Protein AF-A0A7C1JCQ9-F1 (afdb_monomer_lite)

Secondary structure (DSSP, 8-state):
-EEEE-TT-SS-TT-EEEEETTEEEEE--TTTHHHHHHHHHTT--EEEEEEEE-TTS-TTTSEEEEEEE------------------

pLDDT: mean 84.91, std 15.77, range [41.16, 97.81]

Structure (mmCIF, N/CA/C/O backbone):
data_AF-A0A7C1JCQ9-F1
#
_entry.id   AF-A0A7C1JCQ9-F1
#
loop_
_atom_site.group_PDB
_atom_site.id
_atom_site.type_symbol
_atom_site.label_atom_id
_atom_site.label_alt_id
_atom_site.label_comp_id
_atom_site.label_asym_id
_atom_site.label_entity_id
_atom_site.label_seq_id
_atom_site.pdbx_PDB_ins_code
_atom_site.Cartn_x
_atom_site.Cartn_y
_atom_site.Cartn_z
_atom_site.occupancy
_atom_site.B_iso_or_equiv
_atom_site.auth_seq_id
_atom_site.auth_comp_id
_atom_site.auth_asym_id
_atom_site.auth_atom_id
_atom_site.pdbx_PDB_model_num
ATOM 1 N N . LEU A 1 1 ? 1.352 9.156 -2.401 1.00 91.62 1 LEU A N 1
ATOM 2 C CA . LEU A 1 1 ? 0.584 8.001 -2.927 1.00 91.62 1 LEU A CA 1
ATOM 3 C C . LEU A 1 1 ? -0.647 7.820 -2.059 1.00 91.62 1 LEU A C 1
ATOM 5 O O . LEU A 1 1 ? -0.562 8.078 -0.864 1.00 91.62 1 LEU A O 1
ATOM 9 N N . MET A 1 2 ? -1.759 7.380 -2.642 1.00 93.81 2 MET A N 1
ATOM 10 C CA . MET A 1 2 ? -2.975 7.037 -1.901 1.00 93.81 2 MET A CA 1
ATOM 11 C C . MET A 1 2 ? -3.134 5.517 -1.865 1.00 93.81 2 MET A C 1
ATOM 13 O O . MET A 1 2 ? -3.063 4.867 -2.910 1.00 93.81 2 MET A O 1
ATOM 17 N N . LEU A 1 3 ? -3.347 4.957 -0.674 1.00 95.06 3 LEU A N 1
ATOM 18 C CA . LEU A 1 3 ? -3.618 3.534 -0.483 1.00 95.06 3 LEU A CA 1
ATOM 19 C C . LEU A 1 3 ? -5.108 3.321 -0.217 1.00 95.06 3 LEU A C 1
ATOM 21 O O . LEU A 1 3 ? -5.711 4.051 0.568 1.00 95.06 3 LEU A O 1
ATOM 25 N N . ARG A 1 4 ? -5.704 2.310 -0.853 1.00 95.38 4 ARG A N 1
ATOM 26 C CA . ARG A 1 4 ? -7.124 1.976 -0.688 1.00 95.38 4 ARG A CA 1
ATOM 27 C C . ARG A 1 4 ? -7.304 0.477 -0.494 1.00 95.38 4 ARG A C 1
ATOM 29 O O . ARG A 1 4 ? -6.889 -0.299 -1.350 1.00 95.38 4 ARG A O 1
ATOM 36 N N . ALA A 1 5 ? -7.942 0.078 0.604 1.00 96.56 5 ALA A N 1
ATOM 37 C CA . ALA A 1 5 ? -8.358 -1.307 0.801 1.00 96.56 5 ALA A CA 1
ATOM 38 C C . ALA A 1 5 ? -9.525 -1.659 -0.140 1.00 96.56 5 ALA A C 1
ATOM 40 O O . ALA A 1 5 ? -10.460 -0.871 -0.296 1.00 96.56 5 ALA A O 1
ATOM 41 N N . GLU A 1 6 ? -9.466 -2.840 -0.750 1.00 96.62 6 GLU A N 1
ATOM 42 C CA . GLU A 1 6 ? -10.514 -3.415 -1.600 1.00 96.62 6 GLU A CA 1
ATOM 43 C C . GLU A 1 6 ? -10.979 -4.754 -0.979 1.00 96.62 6 GLU A C 1
ATOM 45 O O . GLU A 1 6 ? -10.566 -5.813 -1.449 1.00 96.62 6 GLU A O 1
ATOM 50 N N . PRO A 1 7 ? -11.791 -4.742 0.101 1.00 95.56 7 PRO A N 1
ATOM 51 C CA . PRO A 1 7 ? -12.200 -5.969 0.800 1.00 95.56 7 PRO A CA 1
ATOM 52 C C . PRO A 1 7 ? -13.048 -6.913 -0.065 1.00 95.56 7 PRO A C 1
ATOM 54 O O . PRO A 1 7 ? -13.011 -8.123 0.135 1.00 95.56 7 PRO A O 1
ATOM 57 N N . ASP A 1 8 ? -13.750 -6.364 -1.058 1.00 96.38 8 ASP A N 1
ATOM 58 C CA . ASP A 1 8 ? -14.586 -7.110 -2.005 1.00 96.38 8 ASP A CA 1
ATOM 59 C C . ASP A 1 8 ? -13.801 -7.612 -3.231 1.00 96.38 8 ASP A C 1
ATOM 61 O O . ASP A 1 8 ? -14.387 -8.061 -4.218 1.00 96.38 8 ASP A O 1
ATOM 65 N N . ASN A 1 9 ? -12.467 -7.506 -3.223 1.00 96.12 9 ASN A N 1
ATOM 66 C CA . ASN A 1 9 ? -11.649 -7.979 -4.332 1.00 96.12 9 ASN A CA 1
ATOM 67 C C . ASN A 1 9 ? -11.742 -9.518 -4.442 1.00 96.12 9 ASN A C 1
ATOM 69 O O . ASN A 1 9 ? -11.404 -10.219 -3.484 1.00 96.12 9 ASN A O 1
ATOM 73 N N . PRO A 1 10 ? -12.141 -10.069 -5.606 1.00 96.25 10 PRO A N 1
ATOM 74 C CA . PRO A 1 10 ? -12.442 -11.495 -5.750 1.00 96.25 10 PRO A CA 1
ATOM 75 C C . PRO A 1 10 ? -11.213 -12.406 -5.619 1.00 96.25 10 PRO A C 1
ATOM 77 O O . PRO A 1 10 ? -11.361 -13.608 -5.406 1.00 96.25 10 PRO A O 1
ATOM 80 N N . HIS A 1 11 ? -9.999 -11.865 -5.758 1.00 96.12 11 HIS A N 1
ATOM 81 C CA . HIS A 1 11 ? -8.757 -12.642 -5.709 1.00 96.12 11 HIS A CA 1
ATOM 82 C C . HIS A 1 11 ? -8.076 -12.596 -4.338 1.00 96.12 11 HIS A C 1
ATOM 84 O O . HIS A 1 11 ? -7.417 -13.561 -3.932 1.00 96.12 11 HIS A O 1
ATOM 90 N N . ASP A 1 12 ? -8.189 -11.464 -3.644 1.00 96.88 12 ASP A N 1
ATOM 91 C CA . ASP A 1 12 ? -7.578 -11.252 -2.338 1.00 96.88 12 ASP A CA 1
ATOM 92 C C . ASP A 1 12 ? -8.379 -10.226 -1.520 1.00 96.88 12 ASP A C 1
ATOM 94 O O . ASP A 1 12 ? -8.260 -9.030 -1.784 1.00 96.88 12 ASP A O 1
ATOM 98 N N . PRO A 1 13 ? -9.113 -10.634 -0.468 1.00 96.81 13 PRO A N 1
ATOM 99 C CA . PRO A 1 13 ? -9.867 -9.705 0.380 1.00 96.81 13 PRO A CA 1
ATOM 100 C C . PRO A 1 13 ? -8.967 -8.747 1.181 1.00 96.81 13 PRO A C 1
ATOM 102 O O . PRO A 1 13 ? -9.453 -7.850 1.866 1.00 96.81 13 PRO A O 1
ATOM 105 N N . ARG A 1 14 ? -7.639 -8.930 1.138 1.00 97.81 14 ARG A N 1
ATOM 106 C CA . ARG A 1 14 ? -6.656 -8.013 1.734 1.00 97.81 14 ARG A CA 1
ATOM 107 C C . ARG A 1 14 ? -6.000 -7.101 0.702 1.00 97.81 14 ARG A C 1
ATOM 109 O O . ARG A 1 14 ? -5.023 -6.425 1.026 1.00 97.81 14 ARG A O 1
ATOM 116 N N . ALA A 1 15 ? -6.509 -7.071 -0.529 1.00 97.62 15 ALA A N 1
ATOM 117 C CA . ALA A 1 15 ? -5.972 -6.235 -1.587 1.00 97.62 15 ALA A CA 1
ATOM 118 C C . ALA A 1 15 ? -5.934 -4.761 -1.157 1.00 97.62 15 ALA A C 1
ATOM 120 O O . ALA A 1 15 ? -6.923 -4.185 -0.701 1.00 97.62 15 ALA A O 1
ATOM 121 N N . VAL A 1 16 ? -4.762 -4.147 -1.321 1.00 97.06 16 VAL A N 1
ATOM 122 C CA . VAL A 1 16 ? -4.560 -2.713 -1.117 1.00 97.06 16 VAL A CA 1
ATOM 123 C C . VAL A 1 16 ? -4.068 -2.131 -2.428 1.00 97.06 16 VAL A C 1
ATOM 125 O O . VAL A 1 16 ? -2.943 -2.408 -2.850 1.00 97.06 16 VAL A O 1
ATOM 128 N N . ALA A 1 17 ? -4.925 -1.363 -3.089 1.00 95.56 17 ALA A N 1
ATOM 129 C CA . ALA A 1 17 ? -4.596 -0.678 -4.326 1.00 95.56 17 ALA A CA 1
ATOM 130 C C . ALA A 1 17 ? -3.798 0.600 -4.037 1.00 95.56 17 ALA A C 1
ATOM 132 O O . ALA A 1 17 ? -4.092 1.333 -3.089 1.00 95.56 17 ALA A O 1
ATOM 133 N N . VAL A 1 18 ? -2.795 0.862 -4.873 1.00 93.94 18 VAL A N 1
ATOM 134 C CA . VAL A 1 18 ? -1.904 2.022 -4.777 1.00 93.94 18 VAL A CA 1
ATOM 135 C C . VAL A 1 18 ? -2.201 2.975 -5.928 1.00 93.94 18 VAL A C 1
ATOM 137 O O . VAL A 1 18 ? -2.205 2.571 -7.093 1.00 93.94 18 VAL A O 1
ATOM 140 N N . TYR A 1 19 ? -2.423 4.247 -5.604 1.00 93.62 19 TYR A N 1
ATOM 141 C CA . TYR A 1 19 ? -2.753 5.297 -6.564 1.00 93.62 19 TYR A CA 1
ATOM 142 C C . TYR A 1 19 ? -1.764 6.468 -6.511 1.00 93.62 19 TYR A C 1
ATOM 144 O O . TYR A 1 19 ? -1.305 6.881 -5.439 1.00 93.62 19 TYR A O 1
ATOM 152 N N . SER A 1 20 ? -1.502 7.050 -7.681 1.00 90.00 20 SER A N 1
ATOM 153 C CA . SER A 1 20 ? -0.902 8.375 -7.851 1.00 90.00 20 SER A CA 1
ATOM 154 C C . SER A 1 20 ? -1.927 9.294 -8.513 1.00 90.00 20 SER A C 1
ATOM 156 O O . SER A 1 20 ? -2.263 9.135 -9.688 1.00 90.00 20 SER A O 1
ATOM 158 N N . GLY A 1 21 ? -2.507 10.210 -7.734 1.00 90.25 21 GLY A N 1
ATOM 159 C CA . GLY A 1 21 ? -3.676 10.973 -8.170 1.00 90.25 21 GLY A CA 1
ATOM 160 C C . GLY A 1 21 ? -4.824 10.037 -8.567 1.00 90.25 21 GLY A C 1
ATOM 161 O O . GLY A 1 21 ? -5.309 9.262 -7.747 1.00 90.25 21 GLY A O 1
ATOM 162 N N . ARG A 1 22 ? -5.241 10.092 -9.837 1.00 93.19 22 ARG A N 1
ATOM 163 C CA . ARG A 1 22 ? -6.294 9.220 -10.395 1.00 93.19 22 ARG A CA 1
ATOM 164 C C . ARG A 1 22 ? -5.756 7.928 -11.019 1.00 93.19 22 ARG A C 1
ATOM 166 O O . ARG A 1 22 ? -6.547 7.080 -11.421 1.00 93.19 22 ARG A O 1
ATOM 173 N N . HIS A 1 23 ? -4.438 7.779 -11.133 1.00 92.00 23 HIS A N 1
ATOM 174 C CA . HIS A 1 23 ? -3.822 6.650 -11.819 1.00 92.00 23 HIS A CA 1
ATOM 175 C C . HIS A 1 23 ? -3.532 5.509 -10.839 1.00 92.00 23 HIS A C 1
ATOM 177 O O . HIS A 1 23 ? -2.867 5.716 -9.822 1.00 92.00 23 HIS A O 1
ATOM 183 N N . LYS A 1 24 ? -4.026 4.304 -11.140 1.00 92.06 24 LYS A N 1
ATOM 184 C CA . LYS A 1 24 ? -3.749 3.095 -10.355 1.00 92.06 24 LYS A CA 1
ATOM 185 C C . LYS A 1 24 ? -2.381 2.550 -10.754 1.00 92.06 24 LYS A C 1
ATOM 187 O O . LYS A 1 24 ? -2.206 2.123 -11.886 1.00 92.06 24 LYS A O 1
ATOM 192 N N . LEU A 1 25 ? -1.435 2.555 -9.819 1.00 89.50 25 LEU A N 1
ATOM 193 C CA . LEU A 1 25 ? -0.090 2.010 -10.035 1.00 89.50 25 LEU A CA 1
ATOM 194 C C . LEU A 1 25 ? -0.057 0.486 -9.885 1.00 89.50 25 LEU A C 1
ATOM 196 O O . LEU A 1 25 ? 0.811 -0.171 -10.443 1.00 89.50 25 LEU A O 1
ATOM 200 N N . GLY A 1 26 ? -0.996 -0.076 -9.120 1.00 91.62 26 GLY A N 1
ATOM 201 C CA . GLY A 1 26 ? -1.085 -1.513 -8.891 1.00 91.62 26 GLY A CA 1
ATOM 202 C C . GLY A 1 26 ? -1.536 -1.831 -7.475 1.00 91.62 26 GLY A C 1
ATOM 203 O O . GLY A 1 26 ? -2.385 -1.136 -6.911 1.00 91.62 26 GLY A O 1
ATOM 204 N N . TYR A 1 27 ? -0.961 -2.890 -6.913 1.00 93.69 27 TYR A N 1
ATOM 205 C CA . TYR A 1 27 ? -1.299 -3.407 -5.593 1.00 93.69 27 TYR A CA 1
ATOM 206 C C . TYR A 1 27 ? -0.067 -3.534 -4.706 1.00 93.69 27 TYR A C 1
ATOM 208 O O . TYR A 1 27 ? 1.029 -3.838 -5.176 1.00 93.69 27 TYR A O 1
ATOM 216 N N . VAL A 1 28 ? -0.269 -3.378 -3.399 1.00 92.81 28 VAL A N 1
ATOM 217 C CA . VAL A 1 28 ? 0.719 -3.813 -2.411 1.00 92.81 28 VAL A CA 1
ATOM 218 C C . VAL A 1 28 ? 0.901 -5.332 -2.541 1.00 92.81 28 VAL A C 1
ATOM 220 O O . VAL A 1 28 ? -0.100 -6.055 -2.571 1.00 92.81 28 VAL A O 1
ATOM 223 N N . PRO A 1 29 ? 2.145 -5.849 -2.561 1.00 91.94 29 PRO A N 1
ATOM 224 C CA . PRO A 1 29 ? 2.396 -7.283 -2.622 1.00 91.94 29 PRO A CA 1
ATOM 225 C C . PRO A 1 29 ? 1.636 -8.059 -1.541 1.00 91.94 29 PRO A C 1
ATOM 227 O O . PRO A 1 29 ? 1.678 -7.698 -0.362 1.00 91.94 2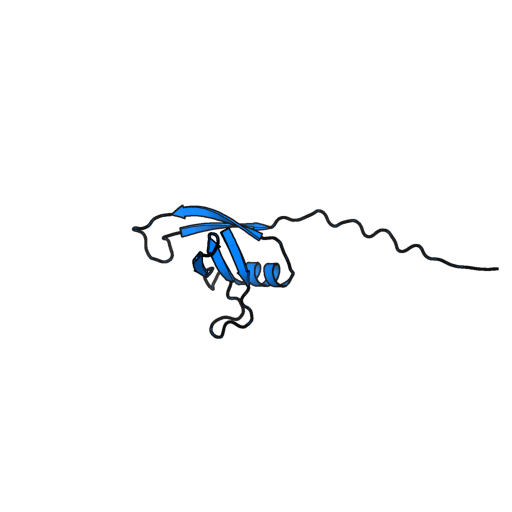9 PRO A O 1
ATOM 230 N N . ARG A 1 30 ? 1.014 -9.179 -1.929 1.00 93.75 30 ARG A N 1
ATOM 231 C CA . ARG A 1 30 ? 0.145 -10.000 -1.062 1.00 93.75 30 ARG A CA 1
ATOM 232 C C . ARG A 1 30 ? 0.779 -10.382 0.278 1.00 93.75 30 ARG A C 1
ATOM 234 O O . A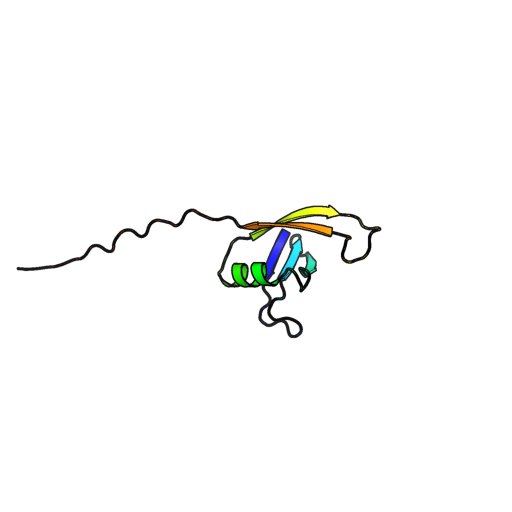RG A 1 30 ? 0.125 -10.364 1.311 1.00 93.75 30 ARG A O 1
ATOM 241 N N . ARG A 1 31 ? 2.085 -10.661 0.289 1.00 92.88 31 ARG A N 1
ATOM 242 C CA . ARG A 1 31 ? 2.840 -11.001 1.511 1.00 92.88 31 ARG A CA 1
ATOM 243 C C . ARG A 1 31 ? 2.987 -9.842 2.513 1.00 92.88 31 ARG A C 1
ATOM 245 O O . ARG A 1 31 ? 3.313 -10.090 3.665 1.00 92.88 31 ARG A O 1
ATOM 252 N N . LYS A 1 32 ? 2.782 -8.591 2.082 1.00 91.62 32 LYS A N 1
ATOM 253 C CA . LYS A 1 32 ? 2.953 -7.367 2.890 1.00 91.62 32 LYS A CA 1
ATOM 254 C C . LYS A 1 32 ? 1.638 -6.614 3.148 1.00 91.62 32 LYS A C 1
ATOM 256 O O . LYS A 1 32 ? 1.626 -5.679 3.940 1.00 91.62 32 LYS A O 1
ATOM 261 N N . ASN A 1 33 ? 0.533 -6.994 2.501 1.00 95.44 33 ASN A N 1
ATOM 262 C CA . ASN A 1 33 ? -0.700 -6.198 2.518 1.00 95.44 33 ASN A CA 1
ATOM 263 C C . ASN A 1 33 ? -1.547 -6.347 3.796 1.00 95.44 33 ASN A C 1
ATOM 265 O O . ASN A 1 33 ? -2.375 -5.482 4.065 1.00 95.44 33 ASN A O 1
ATOM 269 N N . ALA A 1 34 ? -1.335 -7.392 4.603 1.00 96.19 34 ALA A N 1
ATOM 270 C CA . ALA A 1 34 ? -2.243 -7.743 5.697 1.00 96.19 34 ALA A CA 1
ATOM 271 C C . ALA A 1 34 ? -2.393 -6.637 6.757 1.00 96.19 34 ALA A C 1
ATOM 273 O O . ALA A 1 34 ? -3.511 -6.326 7.170 1.00 96.19 34 ALA A O 1
ATOM 274 N N . VAL A 1 35 ? -1.281 -6.023 7.174 1.00 95.25 35 VAL A N 1
ATOM 275 C CA . VAL A 1 35 ? -1.289 -4.937 8.170 1.00 95.25 35 VAL A CA 1
ATOM 276 C C . VAL A 1 35 ? -1.957 -3.687 7.596 1.00 95.25 35 VAL A C 1
ATOM 278 O O . VAL A 1 35 ? -2.848 -3.123 8.227 1.00 95.25 35 VAL A O 1
ATOM 281 N N . LEU A 1 36 ? -1.586 -3.298 6.373 1.00 95.56 36 LEU A N 1
ATOM 282 C CA . LEU A 1 36 ? -2.143 -2.122 5.700 1.00 95.56 36 LEU A CA 1
ATOM 283 C C . LEU A 1 36 ? -3.646 -2.262 5.455 1.00 95.56 36 LEU A C 1
ATOM 285 O O . LEU A 1 36 ? -4.398 -1.339 5.747 1.00 95.56 36 LEU A O 1
ATOM 289 N N . SER A 1 37 ? -4.092 -3.425 4.976 1.00 96.94 37 SER A N 1
ATOM 290 C CA . SER A 1 37 ? -5.508 -3.722 4.751 1.00 96.94 37 SER A CA 1
ATOM 291 C C . SER A 1 37 ? -6.323 -3.533 6.029 1.00 96.94 37 SER A C 1
ATOM 293 O O . SER A 1 37 ? -7.331 -2.827 6.014 1.00 96.94 37 SER A O 1
ATOM 295 N N . ARG A 1 38 ? -5.851 -4.085 7.155 1.00 95.44 38 ARG A N 1
ATOM 296 C CA . ARG A 1 38 ? -6.530 -3.951 8.449 1.00 95.44 38 ARG A CA 1
ATOM 297 C C . ARG A 1 38 ? -6.586 -2.502 8.930 1.00 95.44 38 ARG A C 1
ATOM 299 O O . ARG A 1 38 ? -7.639 -2.070 9.385 1.00 95.44 38 ARG A O 1
ATOM 306 N N . LEU A 1 39 ? -5.477 -1.770 8.845 1.00 94.50 39 LEU A N 1
ATOM 307 C CA . LEU A 1 39 ? -5.416 -0.372 9.276 1.00 94.50 39 LEU A CA 1
ATOM 308 C C . LEU A 1 39 ? -6.347 0.510 8.433 1.00 94.50 39 LEU A C 1
ATOM 310 O O . LEU A 1 39 ? -7.154 1.256 8.983 1.00 94.50 39 LEU A O 1
ATOM 314 N N . LEU A 1 40 ? -6.307 0.370 7.107 1.00 94.44 40 LEU A N 1
ATOM 315 C CA . LEU A 1 40 ? -7.188 1.109 6.199 1.00 94.44 40 LEU A CA 1
ATOM 316 C C . LEU A 1 40 ? -8.666 0.772 6.437 1.00 94.44 40 LEU A C 1
ATOM 318 O O . LEU A 1 40 ? -9.500 1.673 6.436 1.00 94.44 40 LEU A O 1
ATOM 322 N N . ALA A 1 41 ? -8.995 -0.495 6.708 1.00 91.94 41 ALA A N 1
ATOM 323 C CA . ALA A 1 41 ? -10.356 -0.902 7.062 1.00 91.94 41 ALA A CA 1
ATOM 324 C C . ALA A 1 41 ? -10.855 -0.268 8.376 1.00 91.94 41 ALA A C 1
ATOM 326 O O . ALA A 1 41 ? -12.057 -0.111 8.563 1.00 91.94 41 ALA A O 1
ATOM 327 N N . GLN A 1 42 ? -9.947 0.124 9.273 1.00 92.00 42 GLN A N 1
ATOM 328 C CA . GLN A 1 42 ? -10.257 0.835 10.519 1.00 92.00 42 GLN A CA 1
ATOM 329 C C . GLN A 1 42 ? -10.294 2.364 10.350 1.00 92.00 42 GLN A C 1
ATOM 331 O O . GLN A 1 42 ? -10.472 3.081 11.332 1.00 92.00 42 GLN A O 1
ATOM 336 N N . GLY A 1 43 ? -10.133 2.873 9.125 1.00 91.12 43 GLY A N 1
ATOM 337 C CA . GLY A 1 43 ? -10.120 4.309 8.842 1.00 91.12 43 GLY A CA 1
ATOM 338 C C . GLY A 1 43 ? -8.785 4.992 9.141 1.00 91.12 43 GLY A C 1
ATOM 339 O O . GLY A 1 43 ? -8.746 6.213 9.273 1.00 91.12 43 GLY A O 1
ATOM 340 N N . ALA A 1 44 ? -7.693 4.231 9.259 1.00 91.69 44 ALA A N 1
ATOM 341 C CA . ALA A 1 44 ? -6.37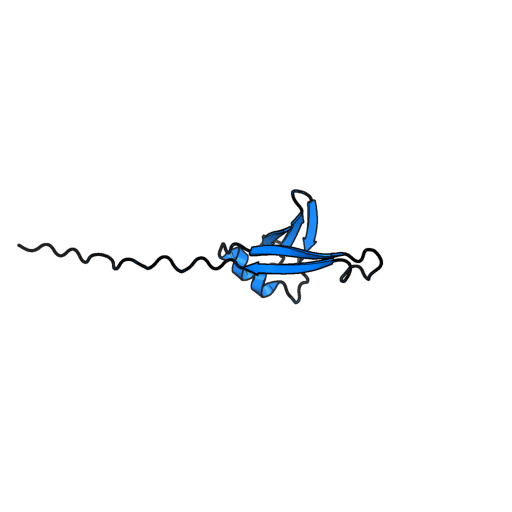1 4.801 9.472 1.00 91.69 44 ALA A CA 1
ATOM 342 C C . ALA A 1 44 ? -5.923 5.660 8.278 1.00 91.69 44 ALA A C 1
ATOM 344 O O . ALA A 1 44 ? -6.046 5.250 7.120 1.00 91.69 44 ALA A O 1
ATOM 345 N N . ALA A 1 45 ? -5.343 6.824 8.569 1.00 90.44 45 ALA A N 1
ATOM 346 C CA . ALA A 1 45 ? -4.712 7.677 7.572 1.00 90.44 45 ALA A CA 1
ATOM 347 C C . ALA A 1 45 ? -3.283 7.184 7.307 1.00 90.44 45 ALA A C 1
ATOM 349 O O . ALA A 1 45 ? -2.394 7.336 8.145 1.00 90.44 45 ALA A O 1
ATOM 350 N N . ILE A 1 46 ? -3.075 6.555 6.149 1.00 93.12 46 ILE A N 1
ATOM 351 C CA . ILE A 1 46 ? -1.763 6.063 5.725 1.00 93.12 46 ILE A CA 1
ATOM 352 C C . ILE A 1 46 ? -1.282 6.892 4.541 1.00 93.12 46 ILE A C 1
ATOM 354 O O . ILE A 1 46 ? -1.910 6.896 3.477 1.00 93.12 46 ILE A O 1
ATOM 358 N N . GLU A 1 47 ? -0.145 7.552 4.714 1.00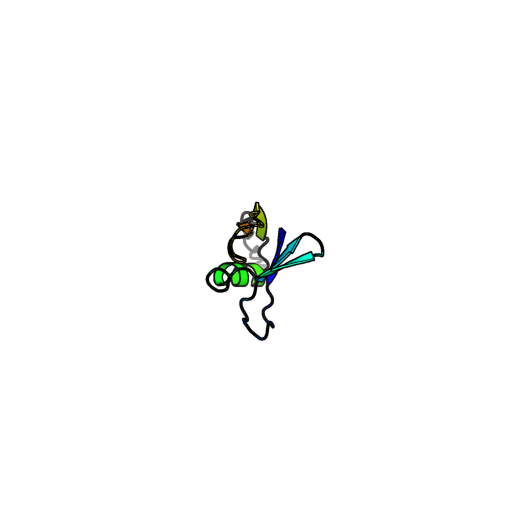 91.56 47 GLU A N 1
ATOM 359 C CA . GLU A 1 47 ? 0.554 8.245 3.643 1.00 91.56 47 GLU A CA 1
ATOM 360 C C . GLU A 1 47 ? 1.519 7.278 2.954 1.00 91.56 47 GLU A C 1
ATOM 362 O O . GLU A 1 47 ? 2.306 6.598 3.607 1.00 91.56 47 GLU A O 1
ATOM 367 N N . GLY A 1 48 ? 1.472 7.202 1.623 1.00 92.19 48 GLY A N 1
ATOM 368 C CA . GLY A 1 48 ? 2.465 6.451 0.859 1.00 92.19 48 GLY A CA 1
ATOM 369 C C . GLY A 1 48 ? 3.460 7.369 0.157 1.00 92.19 48 GLY A C 1
ATOM 370 O O . GLY A 1 48 ? 3.050 8.329 -0.503 1.00 92.19 48 GLY A O 1
ATOM 371 N N . ARG A 1 49 ? 4.748 7.033 0.182 1.00 91.75 49 ARG A N 1
ATOM 372 C CA . ARG A 1 49 ? 5.809 7.768 -0.520 1.00 91.75 49 ARG A CA 1
ATOM 373 C C . ARG A 1 49 ? 6.621 6.829 -1.403 1.00 91.75 49 ARG A C 1
ATOM 375 O O . ARG A 1 49 ? 6.976 5.740 -0.976 1.00 91.75 49 ARG A O 1
ATOM 382 N N . VAL A 1 50 ? 6.927 7.252 -2.629 1.00 90.81 50 VAL A N 1
ATOM 383 C CA . VAL A 1 50 ? 7.897 6.544 -3.479 1.00 90.81 50 VAL A CA 1
ATOM 384 C C . VAL A 1 50 ? 9.298 6.897 -2.990 1.00 90.81 50 VAL A C 1
ATOM 386 O O . VAL A 1 50 ? 9.629 8.079 -2.887 1.00 90.81 50 VAL A O 1
ATOM 389 N N . LEU A 1 51 ? 10.098 5.880 -2.685 1.00 90.75 51 LEU A N 1
ATOM 390 C CA . LEU A 1 51 ? 11.503 6.017 -2.308 1.00 90.75 51 LEU A CA 1
ATOM 391 C C . LEU A 1 51 ? 12.411 5.916 -3.535 1.00 90.75 51 LEU A C 1
ATOM 393 O O . LEU A 1 51 ? 13.343 6.703 -3.679 1.00 90.75 51 LEU A O 1
ATOM 397 N N . ALA A 1 52 ? 12.114 4.980 -4.437 1.00 89.31 52 ALA A N 1
ATOM 398 C CA . ALA A 1 52 ? 12.859 4.788 -5.672 1.00 89.31 52 ALA A CA 1
ATOM 399 C C . ALA A 1 52 ? 11.960 4.234 -6.781 1.00 89.31 52 ALA A C 1
ATOM 401 O O . ALA A 1 52 ? 11.009 3.494 -6.520 1.00 89.31 52 ALA A O 1
ATOM 402 N N . ALA A 1 53 ? 12.300 4.570 -8.023 1.00 89.44 53 ALA A N 1
ATOM 403 C CA . ALA A 1 53 ? 11.748 3.950 -9.217 1.00 89.44 53 ALA A CA 1
ATOM 404 C C . ALA A 1 53 ? 12.907 3.455 -10.088 1.00 89.44 53 ALA A C 1
ATOM 406 O O . ALA A 1 53 ? 13.838 4.213 -10.359 1.00 89.44 53 ALA A O 1
ATOM 407 N N . ARG A 1 54 ? 12.860 2.184 -10.485 1.00 91.69 54 ARG A N 1
ATOM 408 C CA . ARG A 1 54 ? 13.879 1.496 -11.290 1.00 91.69 54 ARG A CA 1
ATOM 409 C C . ARG A 1 54 ? 13.180 0.830 -12.483 1.00 91.69 54 ARG A C 1
ATOM 411 O O . ARG A 1 54 ? 12.829 -0.342 -12.384 1.00 91.69 54 ARG A O 1
ATOM 418 N N . PRO A 1 55 ? 12.892 1.568 -13.568 1.00 88.19 55 PRO A N 1
ATOM 419 C CA . PRO A 1 55 ? 12.103 1.056 -14.694 1.00 88.19 55 PRO A CA 1
ATOM 420 C C . PRO A 1 55 ? 12.672 -0.210 -15.346 1.00 88.19 55 PRO A C 1
ATOM 422 O O . PRO A 1 55 ? 11.924 -0.988 -15.929 1.00 88.19 55 PRO A O 1
ATOM 425 N N . GLU A 1 56 ? 13.983 -0.413 -15.240 1.00 92.94 56 GLU A N 1
ATOM 426 C CA . GLU A 1 56 ? 14.714 -1.538 -15.824 1.00 92.94 56 GLU A CA 1
ATOM 427 C C . GLU A 1 56 ? 14.792 -2.763 -14.895 1.00 92.94 56 GLU A C 1
ATOM 429 O O . GLU A 1 56 ? 15.314 -3.800 -15.301 1.00 92.94 56 GLU A O 1
ATOM 434 N N . ALA A 1 57 ? 14.313 -2.655 -13.651 1.00 89.62 57 ALA A N 1
ATOM 435 C CA . ALA A 1 57 ? 14.281 -3.768 -12.705 1.00 89.62 57 ALA A CA 1
ATOM 436 C C . ALA A 1 57 ? 13.128 -4.739 -13.011 1.00 89.62 57 ALA A C 1
ATOM 438 O O . ALA A 1 57 ? 12.212 -4.434 -13.779 1.00 89.62 57 ALA A O 1
ATOM 439 N N . ASP A 1 58 ? 13.135 -5.898 -12.351 1.00 85.19 58 ASP A N 1
ATOM 440 C CA . ASP A 1 58 ? 12.008 -6.825 -12.410 1.00 85.19 58 ASP A CA 1
ATOM 441 C C . ASP A 1 58 ? 10.697 -6.120 -12.007 1.00 85.19 58 ASP A C 1
ATOM 443 O O . ASP A 1 58 ? 10.714 -5.264 -11.117 1.00 85.19 58 ASP A O 1
ATOM 447 N N . PRO A 1 59 ? 9.531 -6.487 -12.582 1.00 78.56 59 PRO A N 1
ATOM 448 C CA . PRO A 1 59 ? 8.262 -5.774 -12.366 1.00 78.56 59 PRO A CA 1
ATOM 449 C C . PRO A 1 59 ? 7.889 -5.524 -10.899 1.00 78.56 59 PRO A C 1
ATOM 451 O O . PRO A 1 59 ? 7.254 -4.528 -10.559 1.00 78.56 59 PRO A O 1
ATOM 454 N N . TRP A 1 60 ? 8.297 -6.430 -10.014 1.00 75.19 60 TRP A N 1
ATOM 455 C CA . TRP A 1 60 ? 8.036 -6.395 -8.571 1.00 75.19 60 TRP A CA 1
ATOM 456 C C . TRP A 1 60 ? 9.022 -5.524 -7.778 1.00 75.19 60 TRP A C 1
ATOM 458 O O . TRP A 1 60 ? 8.801 -5.292 -6.589 1.00 75.19 60 TRP A O 1
ATOM 468 N N . GLU A 1 61 ? 10.094 -5.067 -8.418 1.00 82.44 61 GLU A N 1
ATOM 469 C CA . GLU A 1 61 ? 11.176 -4.254 -7.852 1.00 82.44 61 GLU A CA 1
ATOM 470 C C . GLU A 1 61 ? 11.269 -2.866 -8.501 1.00 82.44 61 GLU A C 1
ATOM 472 O O . GLU A 1 61 ? 12.038 -2.018 -8.043 1.00 82.44 61 GLU A O 1
ATOM 477 N N . MET A 1 62 ? 10.452 -2.607 -9.530 1.00 87.81 62 MET A N 1
ATOM 478 C CA . MET A 1 62 ? 10.421 -1.331 -10.246 1.00 87.81 62 MET A CA 1
ATOM 479 C C . MET A 1 62 ? 10.076 -0.141 -9.352 1.00 87.81 62 MET A C 1
ATOM 481 O O . MET A 1 62 ? 10.468 0.981 -9.661 1.00 87.81 62 MET A O 1
ATOM 485 N N . VAL A 1 63 ? 9.330 -0.352 -8.264 1.00 87.31 63 VAL A N 1
ATOM 486 C CA . VAL A 1 63 ? 8.925 0.719 -7.350 1.00 87.31 63 VAL A CA 1
ATOM 487 C C . VAL A 1 63 ? 9.193 0.309 -5.913 1.00 87.31 63 VAL A C 1
ATOM 489 O O . VAL A 1 63 ? 8.615 -0.646 -5.394 1.00 87.31 63 VAL A O 1
ATOM 492 N N . GLU A 1 64 ? 10.024 1.099 -5.248 1.00 89.31 64 GLU A N 1
ATOM 493 C CA . GLU A 1 64 ? 10.227 1.040 -3.811 1.00 89.31 64 GLU A CA 1
ATOM 494 C C . GLU A 1 64 ? 9.389 2.138 -3.159 1.00 89.31 64 GLU A C 1
ATOM 496 O O . GLU A 1 64 ? 9.470 3.308 -3.543 1.00 89.31 64 GLU A O 1
ATOM 501 N N . ALA A 1 65 ? 8.554 1.767 -2.191 1.00 89.88 65 ALA A N 1
ATOM 502 C CA . ALA A 1 65 ? 7.658 2.696 -1.524 1.00 89.88 65 ALA A CA 1
ATOM 503 C C . ALA A 1 65 ? 7.573 2.420 -0.024 1.00 89.88 65 ALA A C 1
ATOM 505 O O . ALA A 1 65 ? 7.608 1.271 0.421 1.00 89.88 65 ALA A O 1
ATOM 506 N N . GLU A 1 66 ? 7.401 3.497 0.728 1.00 93.06 66 GLU A N 1
ATOM 507 C CA . GLU A 1 66 ? 7.130 3.497 2.157 1.00 93.06 66 GLU A CA 1
ATOM 508 C C . GLU A 1 66 ? 5.656 3.828 2.403 1.00 93.06 66 GLU A C 1
ATOM 510 O O . GLU A 1 66 ? 5.045 4.589 1.647 1.00 93.06 66 GLU A O 1
ATOM 515 N N . ALA A 1 67 ? 5.087 3.242 3.456 1.00 91.06 67 ALA A N 1
ATOM 516 C CA . ALA A 1 67 ? 3.750 3.547 3.942 1.00 91.06 67 ALA A CA 1
ATOM 517 C C . ALA A 1 67 ? 3.842 3.940 5.420 1.00 91.06 67 ALA A C 1
ATOM 519 O O . ALA A 1 67 ? 4.201 3.112 6.259 1.00 91.06 67 ALA A O 1
ATOM 520 N N . THR A 1 68 ? 3.494 5.185 5.722 1.00 92.19 68 THR A N 1
ATOM 521 C CA . THR A 1 68 ? 3.603 5.779 7.053 1.00 92.19 68 THR A CA 1
ATOM 522 C C . THR A 1 68 ? 2.211 6.012 7.616 1.00 92.19 68 THR A C 1
ATOM 524 O O . THR A 1 68 ? 1.340 6.56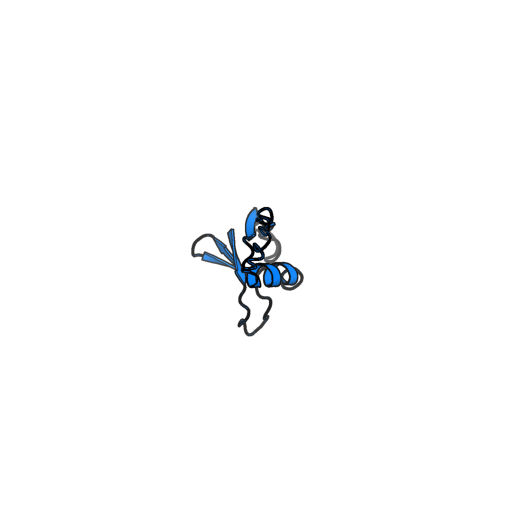5 6.949 1.00 92.19 68 THR A O 1
ATOM 527 N N . LEU A 1 69 ? 1.990 5.562 8.847 1.00 89.81 69 LEU A N 1
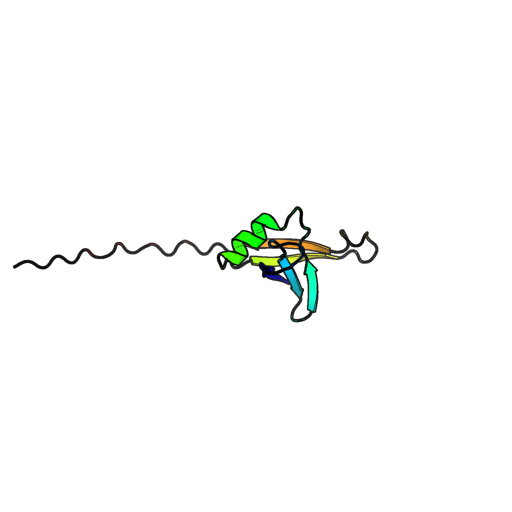ATOM 528 C CA . LEU A 1 69 ? 0.753 5.800 9.579 1.00 89.81 69 LEU A CA 1
ATOM 529 C C . LEU A 1 69 ? 0.881 7.096 10.378 1.00 89.81 69 LEU A C 1
ATOM 531 O O . LEU A 1 69 ? 1.764 7.202 11.230 1.00 89.81 69 LEU A O 1
ATOM 535 N N . GLU A 1 70 ? -0.032 8.039 10.164 1.00 83.00 70 GLU A N 1
ATOM 536 C CA . GLU A 1 70 ? -0.167 9.174 11.071 1.00 83.00 70 GLU A CA 1
ATOM 537 C C . GLU A 1 70 ? -0.976 8.738 12.300 1.00 83.00 70 GLU A C 1
ATOM 539 O O . GLU A 1 70 ? -2.162 8.412 12.213 1.00 83.00 70 GLU A O 1
ATOM 544 N N . VAL A 1 71 ? -0.328 8.709 13.464 1.00 79.25 71 VAL A N 1
ATOM 545 C CA . VAL A 1 71 ? -1.003 8.440 14.735 1.00 79.25 71 VAL A CA 1
ATOM 546 C C . VAL A 1 71 ? -1.332 9.778 15.377 1.00 79.25 71 VAL A C 1
ATOM 548 O O . VAL A 1 71 ? -0.505 10.367 16.071 1.00 79.25 71 VAL A O 1
ATOM 551 N N . ALA A 1 72 ? -2.555 10.263 15.155 1.00 70.69 72 ALA A N 1
ATOM 552 C CA . ALA A 1 72 ? -3.068 11.364 15.956 1.00 70.69 72 ALA A CA 1
ATOM 553 C C . ALA A 1 72 ? -3.063 10.928 17.435 1.00 70.69 72 ALA A C 1
ATOM 555 O O . ALA A 1 72 ? -3.503 9.810 17.736 1.00 70.69 72 ALA A O 1
ATOM 556 N N . PRO A 1 73 ? -2.585 11.767 18.372 1.00 61.34 73 PRO A N 1
ATOM 557 C CA . PRO A 1 73 ? -2.661 11.434 19.785 1.00 61.34 73 PRO A CA 1
ATOM 558 C C . PRO A 1 73 ? -4.124 11.166 20.137 1.00 61.34 73 PRO A C 1
ATOM 560 O O . PRO A 1 73 ? -5.016 11.909 19.713 1.00 61.34 73 PRO A O 1
ATOM 563 N N . ALA A 1 74 ? -4.375 10.081 20.875 1.00 61.34 74 ALA A N 1
ATOM 564 C CA . ALA A 1 74 ? -5.714 9.731 21.321 1.00 61.34 74 ALA A CA 1
ATOM 565 C C . ALA A 1 74 ? -6.322 10.960 22.004 1.00 61.34 74 ALA A C 1
ATOM 567 O O . ALA A 1 74 ? -5.846 11.385 23.058 1.00 61.34 74 ALA A O 1
ATOM 568 N N . ARG A 1 75 ? -7.339 11.573 21.382 1.00 60.91 75 ARG A N 1
ATOM 569 C CA . ARG A 1 75 ? -8.103 12.635 22.035 1.00 60.91 75 ARG A CA 1
ATOM 570 C C . ARG A 1 75 ? -8.622 12.035 23.333 1.00 60.91 75 ARG A C 1
ATOM 572 O O . ARG A 1 75 ? -9.389 11.075 23.292 1.00 60.91 75 ARG A O 1
ATOM 579 N N . GLY A 1 76 ? -8.121 12.549 24.456 1.00 54.16 76 GLY A N 1
ATOM 580 C CA . GLY A 1 76 ? -8.442 12.044 25.780 1.00 54.16 76 GLY A CA 1
ATOM 581 C C . GLY A 1 76 ? -9.950 11.914 25.919 1.00 54.16 76 GLY A C 1
ATOM 582 O O . GLY A 1 76 ? -10.690 12.859 25.645 1.00 54.16 76 GLY A O 1
ATOM 583 N N . SER A 1 77 ? -10.409 10.731 26.316 1.00 55.22 77 SER A N 1
ATOM 584 C CA . SER A 1 77 ? -11.770 10.560 26.795 1.00 55.22 77 SER A CA 1
ATOM 585 C C . SER A 1 77 ? -11.948 11.506 27.980 1.00 55.22 77 SER A C 1
ATOM 587 O O . SER A 1 77 ? -11.407 11.254 29.059 1.00 55.22 77 SER A O 1
ATOM 589 N N . ALA A 1 78 ? -12.672 12.609 27.794 1.00 58.06 78 ALA A N 1
ATOM 590 C CA . ALA A 1 78 ? -13.197 13.349 28.929 1.00 58.06 78 ALA A CA 1
ATOM 591 C C . ALA A 1 78 ? -14.050 12.359 29.743 1.00 58.06 78 ALA A C 1
ATOM 593 O O . ALA A 1 78 ? -14.868 11.647 29.147 1.00 58.06 78 ALA A O 1
ATOM 594 N N . PRO A 1 79 ? -13.853 12.236 31.067 1.00 51.06 79 PRO A N 1
ATOM 595 C CA . PRO A 1 79 ? -14.676 11.343 31.862 1.00 51.06 79 PRO A CA 1
ATOM 596 C C . PRO A 1 79 ? -16.124 11.816 31.741 1.00 51.06 79 PRO A C 1
ATOM 598 O O . PRO A 1 79 ? -16.424 12.985 31.984 1.00 51.06 79 PRO A O 1
ATOM 601 N N . ALA A 1 80 ? -17.012 10.908 31.331 1.00 58.19 80 ALA A N 1
ATOM 602 C CA . ALA A 1 80 ? -18.444 11.147 31.313 1.00 58.19 80 ALA A CA 1
ATOM 603 C C . ALA A 1 80 ? -18.863 11.648 32.701 1.00 58.19 80 ALA A C 1
ATOM 605 O O . ALA A 1 80 ? -18.786 10.912 33.690 1.00 58.19 80 ALA A O 1
ATOM 606 N N . GLY A 1 81 ? -19.246 12.926 32.767 1.00 49.53 81 GLY A N 1
ATOM 607 C CA . GLY A 1 81 ? -19.766 13.551 33.969 1.00 49.53 81 GLY A CA 1
ATOM 608 C C . GLY A 1 81 ? -20.934 12.721 34.474 1.00 49.53 81 GLY A C 1
ATOM 609 O O . GLY A 1 81 ? -21.974 12.620 33.825 1.00 49.53 81 GLY A O 1
ATOM 610 N N . ARG A 1 82 ? -20.741 12.081 35.626 1.00 52.72 82 ARG A N 1
ATOM 611 C CA . ARG A 1 82 ? -21.800 11.370 36.328 1.00 52.72 82 ARG A CA 1
ATOM 612 C C . ARG A 1 82 ? -22.741 12.432 36.891 1.00 52.72 82 ARG A C 1
ATOM 614 O O . ARG A 1 82 ? -22.535 12.933 37.991 1.00 52.72 82 ARG A O 1
ATOM 621 N N . GLY A 1 83 ? -23.762 12.789 36.119 1.00 50.53 83 GLY A N 1
ATOM 622 C CA . GLY A 1 83 ? -24.942 13.434 36.666 1.00 50.53 83 GLY A CA 1
ATOM 623 C C . GLY A 1 83 ? -25.572 12.488 37.684 1.00 50.53 83 GLY A C 1
ATOM 624 O O . GLY A 1 83 ? -25.989 11.382 37.340 1.00 50.53 83 GLY A O 1
ATOM 625 N N . LYS A 1 84 ? -25.629 12.911 38.944 1.00 43.50 84 LYS A N 1
ATOM 626 C CA . LYS A 1 84 ? -26.659 12.450 39.869 1.00 43.50 84 LYS A CA 1
ATOM 627 C C . LYS A 1 84 ? -27.361 13.670 40.440 1.00 43.50 84 LYS A C 1
ATOM 629 O O . LYS A 1 84 ? -26.783 14.428 41.207 1.00 43.50 84 LYS A O 1
ATOM 634 N N . ALA A 1 85 ? -28.607 13.817 40.007 1.00 44.94 85 ALA A N 1
ATOM 635 C CA . ALA A 1 85 ? -29.651 14.522 40.720 1.00 44.94 85 ALA A CA 1
ATOM 636 C C . ALA A 1 85 ? -29.960 13.806 42.045 1.00 44.94 85 ALA A C 1
ATOM 638 O O . ALA A 1 85 ? -29.961 12.574 42.085 1.00 44.94 85 ALA A O 1
ATOM 639 N N . ALA A 1 86 ? -30.212 14.596 43.084 1.00 41.16 86 ALA A N 1
ATOM 640 C CA . ALA A 1 86 ? -30.969 14.317 44.311 1.00 41.16 86 ALA A CA 1
ATOM 641 C C . ALA A 1 86 ? -30.715 15.521 45.240 1.00 41.16 86 ALA A C 1
ATOM 643 O O . ALA A 1 86 ? -29.576 15.973 45.307 1.00 41.16 86 ALA A O 1
ATOM 644 N N . ALA A 1 87 ? -31.648 16.090 45.988 1.00 43.59 87 ALA A N 1
ATOM 645 C CA . ALA A 1 87 ? -33.098 16.008 46.114 1.00 43.59 87 ALA A CA 1
ATOM 646 C C . ALA A 1 87 ? -33.502 17.250 46.935 1.00 43.59 87 ALA A C 1
ATOM 648 O O . ALA A 1 87 ? -32.619 17.757 47.669 1.00 43.59 87 ALA A O 1
#

Sequence (87 aa):
LMLRAEPDNPHDPRAVAVYSGRHKLGYVPRRKNAVLSRLLAQGAAIEGRVLAARPEADPWEMVEAEATLEVAPARGSAPAGRGKAAA

Radius of gyration: 19.43 Å; chains: 1; bounding box: 48×29×62 Å

Foldseek 3Di:
DDWAQDCVPPPDSLWIWDDDVPDTPGTDPPVPRNVVSVCVVVVWDKDKDWPDADPPDDPVPRTDMDIDTDDDPPPDDDPDPPDDDDD